Protein AF-A0A6I8LNG0-F1 (afdb_monomer)

Solvent-accessible surface area (backbone atoms only — not comparable to full-atom values): 4936 Å² total; per-residue (Å²): 140,53,41,70,56,28,41,52,52,16,52,52,25,53,54,48,38,55,55,54,54,56,51,52,56,60,49,58,68,47,50,58,60,54,48,70,74,41,78,91,45,79,65,49,63,52,50,58,56,49,50,53,53,51,52,55,49,50,56,50,51,42,51,52,27,52,54,49,18,49,53,25,42,57,49,20,50,53,49,50,52,51,54,51,56,55,56,52,67,73,76,110

Organism: NCBI:txid2606593

Structure (mmCIF, N/CA/C/O backbone):
data_AF-A0A6I8LNG0-F1
#
_entry.id   AF-A0A6I8LNG0-F1
#
loop_
_atom_site.group_PDB
_atom_site.id
_atom_site.type_symbol
_atom_site.label_atom_id
_atom_site.label_alt_id
_atom_site.label_comp_id
_atom_site.label_asym_id
_atom_site.label_entity_id
_atom_site.label_seq_id
_atom_site.pdbx_PDB_ins_code
_atom_site.Cartn_x
_atom_site.Cartn_y
_atom_site.Cartn_z
_atom_site.occupancy
_atom_site.B_iso_or_equiv
_atom_site.auth_seq_id
_atom_site.auth_comp_id
_atom_site.auth_asym_id
_atom_site.auth_atom_id
_atom_site.pdbx_PDB_model_num
ATOM 1 N N . MET A 1 1 ? 7.752 7.695 -23.102 1.00 76.88 1 MET A N 1
ATOM 2 C CA . MET A 1 1 ? 7.849 7.046 -21.777 1.00 76.88 1 MET A CA 1
ATOM 3 C C . MET A 1 1 ? 9.202 6.361 -21.722 1.00 76.88 1 MET A C 1
ATOM 5 O O . MET A 1 1 ? 9.552 5.752 -22.721 1.00 76.88 1 MET A O 1
ATOM 9 N N . THR A 1 2 ? 9.986 6.528 -20.656 1.00 91.56 2 THR A N 1
ATOM 10 C CA . THR A 1 2 ? 11.349 5.968 -20.575 1.00 91.56 2 THR A CA 1
ATOM 11 C C . THR A 1 2 ? 11.413 4.829 -19.553 1.00 91.56 2 THR A C 1
ATOM 13 O O . THR A 1 2 ? 10.662 4.871 -18.572 1.00 91.56 2 THR A O 1
ATOM 16 N N . PRO A 1 3 ? 12.333 3.854 -19.709 1.00 93.19 3 PRO A N 1
ATOM 17 C CA . PRO A 1 3 ? 12.580 2.836 -18.686 1.00 93.19 3 PRO A CA 1
ATOM 18 C C . PRO A 1 3 ? 12.869 3.429 -17.302 1.00 93.19 3 PRO A C 1
ATOM 20 O O . PRO A 1 3 ? 12.365 2.943 -16.295 1.00 93.19 3 PRO A O 1
ATOM 23 N N . SER A 1 4 ? 13.630 4.527 -17.245 1.00 94.69 4 SER A N 1
ATOM 24 C CA . SER A 1 4 ? 13.949 5.224 -15.992 1.00 94.69 4 SER A CA 1
ATOM 25 C C . SER A 1 4 ? 12.712 5.774 -15.282 1.00 94.69 4 SER A C 1
ATOM 27 O O . SER A 1 4 ? 12.584 5.630 -14.070 1.00 94.69 4 SER A O 1
ATOM 29 N N . TRP A 1 5 ? 11.778 6.361 -16.032 1.00 95.50 5 TRP A N 1
ATOM 30 C CA . TRP A 1 5 ? 10.528 6.866 -15.475 1.00 95.50 5 TRP A CA 1
ATOM 31 C C . TRP A 1 5 ? 9.644 5.726 -14.960 1.00 95.50 5 TRP A C 1
ATOM 33 O O . TRP A 1 5 ? 9.059 5.841 -13.889 1.00 95.50 5 TRP A O 1
ATOM 43 N N . LEU A 1 6 ? 9.582 4.603 -15.684 1.00 96.75 6 LEU A N 1
ATOM 44 C CA . LEU A 1 6 ? 8.835 3.419 -15.251 1.00 96.75 6 LEU A CA 1
ATOM 45 C C . LEU A 1 6 ? 9.399 2.839 -13.948 1.00 96.75 6 LEU A C 1
ATOM 47 O O . LEU A 1 6 ? 8.632 2.576 -13.029 1.00 96.75 6 LEU A O 1
ATOM 51 N N . ARG A 1 7 ? 10.727 2.729 -13.820 1.00 97.31 7 ARG A N 1
ATOM 52 C CA . ARG A 1 7 ? 11.365 2.290 -12.566 1.00 97.31 7 ARG A CA 1
ATOM 53 C C . ARG A 1 7 ? 11.043 3.225 -11.400 1.00 97.31 7 ARG A C 1
ATOM 55 O O . ARG A 1 7 ? 10.599 2.750 -10.366 1.00 97.31 7 ARG A O 1
ATOM 62 N N . GLN A 1 8 ? 11.097 4.542 -11.613 1.00 97.62 8 GLN A N 1
ATOM 63 C CA . GLN A 1 8 ? 10.678 5.514 -10.596 1.00 97.62 8 GLN A CA 1
ATOM 64 C C . GLN A 1 8 ? 9.209 5.328 -10.168 1.00 97.62 8 GLN A C 1
ATOM 66 O O . GLN A 1 8 ? 8.864 5.539 -9.007 1.00 97.62 8 GLN A O 1
ATOM 71 N N . ARG A 1 9 ? 8.313 4.944 -11.086 1.00 97.81 9 ARG A N 1
ATOM 72 C CA . ARG A 1 9 ? 6.919 4.634 -10.733 1.00 97.81 9 ARG A CA 1
ATOM 73 C C . ARG A 1 9 ? 6.794 3.350 -9.917 1.00 97.81 9 ARG A C 1
ATOM 75 O O . ARG A 1 9 ? 5.930 3.313 -9.044 1.00 97.81 9 ARG A O 1
ATOM 82 N N . ALA A 1 10 ? 7.633 2.347 -10.174 1.00 97.12 10 ALA A N 1
ATOM 83 C CA . ALA A 1 10 ? 7.707 1.155 -9.336 1.00 97.12 10 ALA A CA 1
ATOM 84 C C . ALA A 1 10 ? 8.165 1.505 -7.913 1.00 97.12 10 ALA A C 1
ATOM 86 O O . ALA A 1 10 ? 7.478 1.149 -6.960 1.00 97.12 10 ALA A O 1
ATOM 87 N N . ASP A 1 11 ? 9.232 2.298 -7.786 1.00 97.81 11 ASP A N 1
ATOM 88 C CA . ASP A 1 11 ? 9.753 2.749 -6.490 1.00 97.81 11 ASP A CA 1
ATOM 89 C C . ASP A 1 11 ? 8.685 3.528 -5.705 1.00 97.81 11 ASP A C 1
ATOM 91 O O . ASP A 1 11 ? 8.443 3.263 -4.531 1.00 97.81 11 ASP A O 1
ATOM 95 N N . ALA A 1 12 ? 7.949 4.424 -6.372 1.00 97.94 12 ALA A N 1
ATOM 96 C CA . ALA A 1 12 ? 6.857 5.167 -5.745 1.00 97.94 12 ALA A CA 1
ATOM 97 C C . ALA A 1 12 ? 5.720 4.253 -5.241 1.00 97.94 12 ALA A C 1
ATOM 99 O O . ALA A 1 12 ? 5.078 4.559 -4.231 1.00 97.94 12 ALA A O 1
ATOM 100 N N . CYS A 1 13 ? 5.440 3.142 -5.932 1.00 97.50 13 CYS A N 1
ATOM 101 C CA . CYS A 1 13 ? 4.481 2.143 -5.460 1.00 97.50 13 CYS A CA 1
ATOM 102 C C . CYS A 1 13 ? 4.987 1.434 -4.196 1.00 97.50 13 CYS A C 1
ATOM 104 O O . CYS A 1 13 ? 4.211 1.290 -3.249 1.00 97.50 13 CYS A O 1
ATOM 106 N N . ASP A 1 14 ? 6.266 1.056 -4.154 1.00 97.44 14 ASP A N 1
ATOM 107 C CA . ASP A 1 14 ? 6.887 0.424 -2.984 1.00 97.44 14 ASP A CA 1
ATOM 108 C C . ASP A 1 14 ? 6.908 1.379 -1.777 1.00 97.44 14 ASP A C 1
ATOM 110 O O . ASP A 1 14 ? 6.482 1.012 -0.680 1.00 97.44 14 ASP A O 1
ATOM 114 N N . GLU A 1 15 ? 7.313 2.636 -1.978 1.00 97.56 15 GLU A N 1
ATOM 115 C CA . GLU A 1 15 ? 7.302 3.678 -0.942 1.00 97.56 15 GLU A CA 1
ATOM 116 C C . G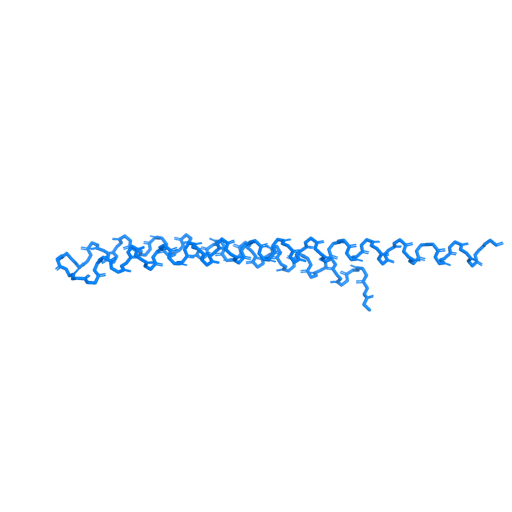LU A 1 15 ? 5.893 3.909 -0.384 1.00 97.56 15 GLU A C 1
ATOM 118 O O . GLU A 1 15 ? 5.691 3.982 0.832 1.00 97.56 15 GLU A O 1
ATOM 123 N N . THR A 1 16 ? 4.892 3.969 -1.267 1.00 96.31 16 THR A N 1
ATOM 124 C CA . THR A 1 16 ? 3.491 4.117 -0.855 1.00 96.31 16 THR A CA 1
ATOM 125 C C . THR A 1 16 ? 3.025 2.905 -0.051 1.00 96.31 16 THR A C 1
ATOM 127 O O . THR A 1 16 ? 2.314 3.072 0.939 1.00 96.31 16 THR A O 1
ATOM 130 N N . ALA A 1 17 ? 3.436 1.690 -0.425 1.00 94.62 17 ALA A N 1
ATOM 131 C CA . ALA A 1 17 ? 3.086 0.482 0.315 1.00 94.62 17 ALA A CA 1
ATOM 132 C C . ALA A 1 17 ? 3.670 0.519 1.735 1.00 94.62 17 ALA A C 1
ATOM 134 O O . ALA A 1 17 ? 2.965 0.223 2.697 1.00 94.62 17 ALA A O 1
ATOM 135 N N . VAL A 1 18 ? 4.921 0.959 1.893 1.00 94.19 18 VAL A N 1
ATOM 136 C CA . VAL A 1 18 ? 5.535 1.156 3.217 1.00 94.19 18 VAL A CA 1
ATOM 137 C C . VAL A 1 18 ? 4.752 2.178 4.046 1.00 94.19 18 VAL A C 1
ATOM 139 O O . VAL A 1 18 ? 4.453 1.920 5.214 1.00 94.19 18 VAL A O 1
ATOM 142 N N . ALA A 1 19 ? 4.379 3.312 3.447 1.00 93.38 19 ALA A N 1
ATOM 143 C CA . ALA A 1 19 ? 3.611 4.349 4.131 1.00 93.38 19 ALA A CA 1
ATOM 144 C C . ALA A 1 19 ? 2.225 3.851 4.580 1.00 93.38 19 ALA A C 1
ATOM 146 O O . ALA A 1 19 ? 1.815 4.112 5.710 1.00 93.38 19 ALA A O 1
ATOM 147 N N . VAL A 1 20 ? 1.523 3.094 3.731 1.00 91.19 20 VAL A N 1
ATOM 148 C CA . VAL A 1 20 ? 0.224 2.486 4.062 1.00 91.19 20 VAL A CA 1
ATOM 149 C C . VAL A 1 20 ? 0.365 1.491 5.217 1.00 91.19 20 VAL A C 1
ATOM 151 O O . VAL A 1 20 ? -0.384 1.586 6.188 1.00 91.19 20 VAL A O 1
ATOM 154 N N . ASN A 1 21 ? 1.380 0.622 5.192 1.00 89.44 21 ASN A N 1
ATOM 155 C CA . ASN A 1 21 ? 1.628 -0.315 6.289 1.00 89.44 21 ASN A CA 1
ATOM 156 C C . ASN A 1 21 ? 1.872 0.392 7.629 1.00 89.44 21 ASN A C 1
ATOM 158 O O . ASN A 1 21 ? 1.426 -0.073 8.675 1.00 89.44 21 ASN A O 1
ATOM 162 N N . ALA A 1 22 ? 2.573 1.529 7.616 1.00 89.69 22 ALA A N 1
ATOM 163 C CA . ALA A 1 22 ? 2.829 2.300 8.829 1.00 89.69 22 ALA A CA 1
ATOM 164 C C . ALA A 1 22 ? 1.532 2.848 9.455 1.00 89.69 22 ALA A C 1
ATOM 166 O O . ALA A 1 22 ? 1.410 2.903 10.680 1.00 89.69 22 ALA A O 1
ATOM 167 N N . LEU A 1 23 ? 0.536 3.196 8.632 1.00 86.56 23 LEU A N 1
ATOM 168 C CA . LEU A 1 23 ? -0.783 3.617 9.114 1.00 86.56 23 LEU A CA 1
ATOM 169 C C . LEU A 1 23 ? -1.548 2.466 9.778 1.00 86.56 23 LEU A C 1
ATOM 171 O O . LEU A 1 23 ? -2.365 2.72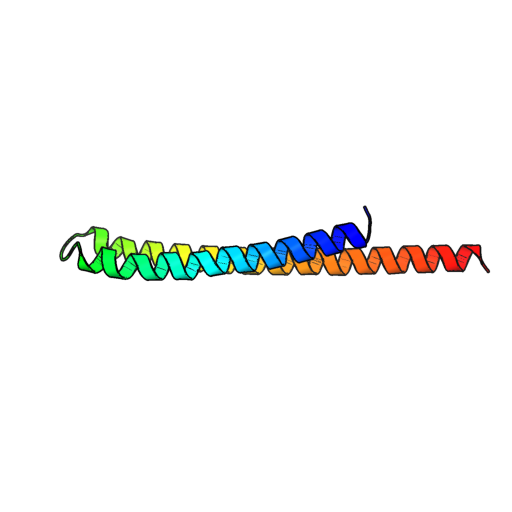0 10.665 1.00 86.56 23 LEU A O 1
ATOM 175 N N . ARG A 1 24 ? -1.289 1.213 9.374 1.00 86.00 24 ARG A N 1
ATOM 176 C CA . ARG A 1 24 ? -1.915 0.028 9.976 1.00 86.00 24 ARG A CA 1
ATOM 177 C C . ARG A 1 24 ? -1.633 -0.045 11.475 1.00 86.00 24 ARG A C 1
ATOM 179 O O . ARG A 1 24 ? -2.575 -0.071 12.260 1.00 86.00 24 ARG A O 1
ATOM 186 N N . GLY A 1 25 ? -0.356 0.046 11.851 1.00 81.69 25 GLY A N 1
ATOM 187 C CA . GLY A 1 25 ? 0.071 0.017 13.253 1.00 81.69 25 GLY A CA 1
ATOM 188 C C . GLY A 1 25 ? -0.504 1.167 14.085 1.00 81.69 25 GLY A C 1
ATOM 189 O O . GLY A 1 25 ? -1.038 0.937 15.165 1.00 81.69 25 GLY A O 1
ATOM 190 N N . ALA A 1 26 ? -0.497 2.395 13.553 1.00 81.75 26 ALA A N 1
ATOM 191 C CA . ALA A 1 26 ? -1.045 3.557 14.261 1.00 81.75 26 ALA A CA 1
ATOM 192 C C . ALA A 1 26 ? -2.553 3.426 14.565 1.00 81.75 26 ALA A C 1
ATOM 194 O O . ALA A 1 26 ? -3.034 3.885 15.607 1.00 81.75 26 ALA A O 1
ATOM 195 N N . ALA A 1 27 ? -3.314 2.798 13.664 1.00 78.88 27 ALA A N 1
ATOM 196 C CA . ALA A 1 27 ? -4.727 2.518 13.892 1.00 78.88 27 ALA A CA 1
ATOM 197 C C . ALA A 1 27 ? -4.927 1.435 14.965 1.00 78.88 27 ALA A C 1
ATOM 199 O O . ALA A 1 27 ? -5.755 1.611 15.862 1.00 78.88 27 ALA A O 1
ATOM 200 N N . ASP A 1 28 ? -4.137 0.358 14.918 1.00 78.12 28 ASP A N 1
ATOM 201 C CA . ASP A 1 28 ? -4.186 -0.722 15.909 1.00 78.12 28 ASP A CA 1
ATOM 202 C C . ASP A 1 28 ? -3.900 -0.226 17.328 1.00 78.12 28 ASP A C 1
ATOM 204 O O . ASP A 1 28 ? -4.648 -0.561 18.255 1.00 78.12 28 ASP A O 1
ATOM 208 N N . ASP A 1 29 ? -2.915 0.664 17.470 1.00 84.12 29 ASP A N 1
ATOM 209 C CA . ASP A 1 29 ? -2.561 1.318 18.733 1.00 84.12 29 ASP A CA 1
ATOM 210 C C . ASP A 1 29 ? -3.701 2.180 19.302 1.00 84.12 29 ASP A C 1
ATOM 212 O O . ASP A 1 29 ? -3.782 2.399 20.513 1.00 84.12 29 ASP A O 1
ATOM 216 N N . THR A 1 30 ? -4.611 2.662 18.450 1.00 81.56 30 THR A N 1
ATOM 217 C CA . THR A 1 30 ? -5.714 3.552 18.846 1.00 81.56 30 THR A CA 1
ATOM 218 C C . THR A 1 30 ? -6.973 2.784 19.259 1.00 81.56 30 THR A C 1
ATOM 220 O O . THR A 1 30 ? -7.711 3.230 20.143 1.00 81.56 30 THR A O 1
ATOM 223 N N . PHE A 1 31 ? -7.230 1.615 18.667 1.00 81.62 31 PHE A N 1
ATOM 224 C CA . PHE A 1 31 ? -8.453 0.844 18.921 1.00 81.62 31 PHE A CA 1
ATOM 225 C C . PHE A 1 31 ? -8.563 0.331 20.365 1.00 81.62 31 PHE A C 1
ATOM 227 O O . PHE A 1 31 ? -9.640 0.375 20.969 1.00 81.62 31 PHE A O 1
ATOM 234 N N . ASP A 1 32 ? -7.452 -0.114 20.948 1.00 79.06 32 ASP A N 1
ATOM 235 C CA . ASP A 1 32 ? -7.420 -0.675 22.300 1.00 79.06 32 ASP A CA 1
ATOM 236 C C . ASP A 1 32 ? -7.740 0.358 23.401 1.00 79.06 32 ASP A C 1
ATOM 238 O O . ASP A 1 32 ? -8.603 0.085 24.248 1.00 79.06 32 ASP A O 1
ATOM 242 N N . PRO A 1 33 ? -7.120 1.556 23.401 1.00 84.44 33 PRO A N 1
ATOM 243 C CA . PRO A 1 33 ? -7.516 2.659 24.274 1.00 84.44 33 PRO A CA 1
ATOM 244 C C . PRO A 1 33 ? -8.989 3.049 24.120 1.00 84.44 33 PRO A C 1
ATOM 246 O O . PRO A 1 33 ? -9.681 3.232 25.124 1.00 84.44 33 PRO A O 1
ATOM 249 N N . LEU A 1 34 ? -9.486 3.121 22.880 1.00 81.75 34 LEU A N 1
ATOM 250 C CA . LEU A 1 34 ? -10.867 3.512 22.591 1.00 81.75 34 LEU A CA 1
ATOM 251 C C . LEU A 1 34 ? -11.872 2.537 23.222 1.00 81.75 34 LEU A C 1
ATOM 253 O O . LEU A 1 34 ? -12.831 2.950 23.874 1.00 81.75 34 LEU A O 1
ATOM 257 N N . ARG A 1 35 ? -11.614 1.230 23.091 1.00 79.12 35 ARG A N 1
ATOM 258 C CA . ARG A 1 35 ? -12.455 0.172 23.666 1.00 79.12 35 ARG A CA 1
ATOM 259 C C . ARG A 1 35 ? -12.479 0.220 25.194 1.00 79.12 35 ARG A C 1
ATOM 261 O O . ARG A 1 35 ? -13.531 0.022 25.798 1.00 79.12 35 ARG A O 1
ATOM 268 N N . ARG A 1 36 ? -11.334 0.495 25.830 1.00 82.62 36 ARG A N 1
ATOM 269 C CA . ARG A 1 36 ? -11.229 0.618 27.297 1.00 82.62 36 ARG A CA 1
ATOM 270 C C . ARG A 1 36 ? -11.972 1.838 27.840 1.00 82.62 36 ARG A C 1
ATOM 272 O O . ARG A 1 36 ? -12.459 1.780 28.965 1.00 82.62 36 ARG A O 1
ATOM 279 N N . ALA A 1 37 ? -12.068 2.915 27.063 1.00 85.25 37 ALA A N 1
ATOM 2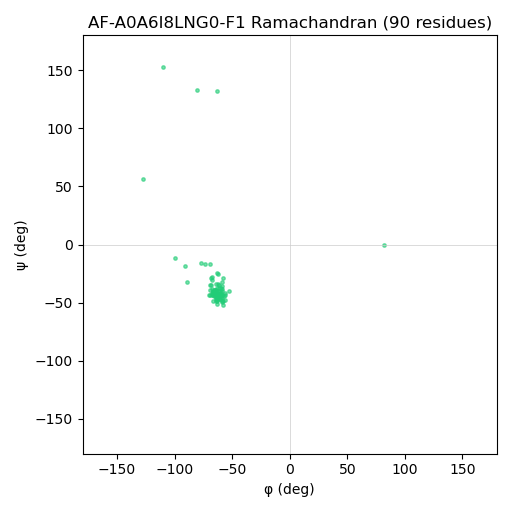80 C CA . ALA A 1 37 ? -12.724 4.153 27.477 1.00 85.25 37 ALA A CA 1
ATOM 281 C C . ALA A 1 37 ? -14.266 4.094 27.441 1.00 85.25 37 ALA A C 1
ATOM 283 O O . ALA A 1 37 ? -14.911 4.936 28.062 1.00 85.25 37 ALA A O 1
ATOM 284 N N . ALA A 1 38 ? -14.867 3.112 26.755 1.00 81.75 38 ALA A N 1
ATOM 285 C CA . ALA A 1 38 ? -16.320 3.013 26.568 1.00 81.75 38 ALA A CA 1
ATOM 286 C C . ALA A 1 38 ? -16.908 1.637 26.972 1.00 81.75 38 ALA A C 1
ATOM 288 O O . ALA A 1 38 ? -17.562 0.974 26.158 1.00 81.75 38 ALA A O 1
ATOM 289 N N . PRO A 1 39 ? -16.699 1.167 28.220 1.00 76.62 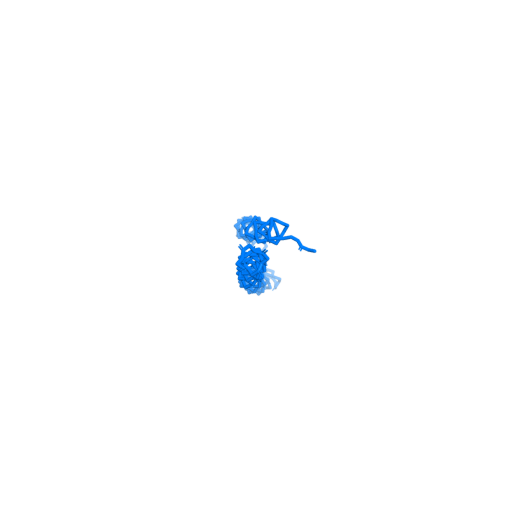39 PRO A N 1
ATOM 290 C CA . PRO A 1 39 ? -17.236 -0.116 28.662 1.00 76.62 39 PRO A CA 1
ATOM 291 C C . PRO A 1 39 ? -18.774 -0.108 28.647 1.00 76.62 39 PRO A C 1
ATOM 293 O O . PRO A 1 39 ? -19.413 0.812 29.153 1.00 76.62 39 PRO A O 1
ATOM 296 N N . GLY A 1 40 ? -19.375 -1.148 28.060 1.00 74.00 40 GLY A N 1
ATOM 297 C CA . GLY A 1 40 ? -20.833 -1.321 27.983 1.00 74.00 40 GLY A CA 1
ATOM 298 C C . GLY A 1 40 ? -21.528 -0.555 26.853 1.00 74.00 40 GLY A C 1
ATOM 299 O O . GLY A 1 40 ? -22.741 -0.671 26.698 1.00 74.00 40 GLY A O 1
ATOM 300 N N . TRP A 1 41 ? -20.790 0.206 26.042 1.00 77.31 41 TRP A N 1
ATOM 301 C CA . TRP A 1 41 ? -21.359 0.911 24.896 1.00 77.31 41 TRP A CA 1
ATOM 302 C C . TRP A 1 41 ? -21.527 -0.043 23.712 1.00 77.31 41 TRP A C 1
ATOM 304 O O . TRP A 1 41 ? -20.587 -0.735 23.329 1.00 77.31 41 TRP A O 1
ATOM 314 N N . ALA A 1 42 ? -22.701 -0.025 23.074 1.00 71.06 42 ALA A N 1
ATOM 315 C CA . ALA A 1 42 ? -22.988 -0.850 21.894 1.00 71.06 42 ALA A CA 1
ATOM 316 C C . ALA A 1 42 ? -22.008 -0.599 20.727 1.00 71.06 42 ALA A C 1
ATOM 318 O O . ALA A 1 42 ? -21.712 -1.507 19.955 1.00 71.06 42 ALA A O 1
ATOM 319 N N . PHE A 1 43 ? -21.452 0.615 20.637 1.00 71.06 43 PHE A N 1
ATOM 320 C CA . PHE A 1 43 ? -20.425 0.993 19.661 1.00 71.06 43 PHE A CA 1
ATOM 321 C C . PHE A 1 43 ? -19.111 0.202 19.816 1.00 71.06 43 PHE A C 1
ATOM 323 O O . PHE A 1 43 ? -18.405 0.028 18.827 1.00 71.06 43 PHE A O 1
ATOM 330 N N . ALA A 1 44 ? -18.784 -0.336 20.997 1.00 71.94 44 ALA A N 1
ATOM 331 C CA . ALA A 1 44 ? -17.534 -1.073 21.196 1.00 71.94 44 ALA A CA 1
ATOM 332 C C . ALA A 1 44 ? -17.407 -2.294 20.263 1.00 71.94 44 ALA A C 1
ATOM 334 O O . ALA A 1 44 ? -16.308 -2.583 19.807 1.00 71.94 44 ALA A O 1
ATOM 335 N N . GLY A 1 45 ? -18.518 -2.955 19.909 1.00 73.31 45 GLY A N 1
ATOM 336 C CA . GLY A 1 45 ? -18.509 -4.040 18.916 1.00 73.31 45 GLY A CA 1
ATOM 337 C C . GLY A 1 45 ? -18.213 -3.564 17.489 1.00 73.31 45 GLY A C 1
ATOM 338 O O . GLY A 1 45 ? -17.604 -4.285 16.710 1.00 73.31 45 GLY A O 1
ATOM 339 N N . SER A 1 46 ? -18.561 -2.317 17.152 1.0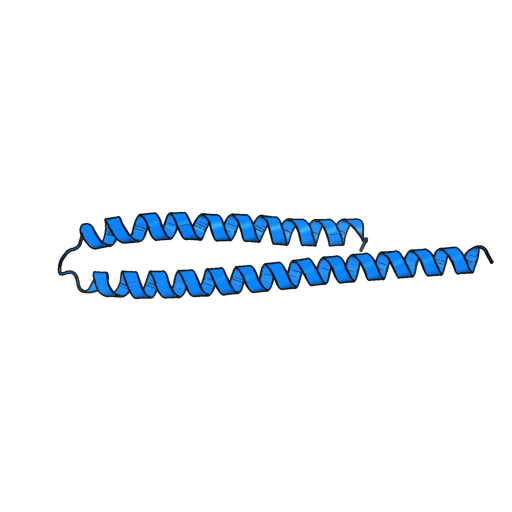0 80.75 46 SER A N 1
ATOM 340 C CA . SER A 1 46 ? -18.243 -1.743 15.837 1.00 80.75 46 SER A CA 1
ATOM 341 C C . SER A 1 46 ? -16.762 -1.386 15.671 1.00 80.75 46 SER A C 1
ATOM 343 O O . SER A 1 46 ? -16.299 -1.227 14.546 1.00 80.75 46 SER A O 1
ATOM 345 N N . VAL A 1 47 ? -16.006 -1.298 16.773 1.00 82.69 47 VAL A N 1
ATOM 346 C CA . VAL A 1 47 ? -14.555 -1.067 16.744 1.00 82.69 47 VAL A CA 1
ATOM 347 C C . VAL A 1 47 ? -13.826 -2.264 16.133 1.00 82.69 47 VAL A C 1
ATOM 349 O O . VAL A 1 47 ? -12.947 -2.073 15.295 1.00 82.69 47 VAL A O 1
ATOM 352 N N . ASP A 1 48 ? -14.231 -3.487 16.483 1.00 81.62 48 ASP A N 1
ATOM 353 C CA . ASP A 1 48 ? -13.653 -4.708 15.910 1.00 81.62 48 ASP A CA 1
ATOM 354 C C . ASP A 1 48 ? -13.992 -4.838 14.414 1.00 81.62 48 ASP A C 1
ATOM 356 O O . ASP A 1 48 ? -13.117 -5.141 13.599 1.00 81.62 48 ASP A O 1
ATOM 360 N N . ASP A 1 49 ? -15.229 -4.508 14.024 1.00 85.38 49 ASP A N 1
ATOM 361 C CA . ASP A 1 49 ? -15.635 -4.457 12.613 1.00 85.38 49 ASP A CA 1
ATOM 362 C C . ASP A 1 49 ? -14.833 -3.412 11.822 1.00 85.38 49 ASP A C 1
ATOM 364 O O . ASP A 1 49 ? -14.427 -3.653 10.681 1.00 85.38 49 ASP A O 1
ATOM 368 N N . MET A 1 50 ? -14.594 -2.236 12.412 1.00 86.19 50 MET A N 1
ATOM 369 C CA . MET A 1 50 ? -13.771 -1.191 11.804 1.00 86.19 50 MET A CA 1
ATOM 370 C C . MET A 1 50 ? -12.320 -1.641 11.642 1.00 86.19 50 MET A C 1
ATOM 372 O O . MET A 1 50 ? -11.756 -1.426 10.567 1.00 86.19 50 MET A O 1
ATOM 376 N N . ARG A 1 51 ? -11.741 -2.306 12.651 1.00 87.12 51 ARG A N 1
ATOM 377 C CA . ARG A 1 51 ? -10.398 -2.897 12.568 1.00 87.12 51 ARG A CA 1
ATOM 378 C C . ARG A 1 51 ? -10.319 -3.912 11.428 1.00 87.12 51 ARG A C 1
ATOM 380 O O . ARG A 1 51 ? -9.461 -3.785 10.563 1.00 87.12 51 ARG A O 1
ATOM 387 N N . SER A 1 52 ? -11.277 -4.836 11.338 1.00 89.56 52 SER A N 1
ATOM 388 C CA . SER A 1 52 ? -11.310 -5.843 10.268 1.00 89.56 52 SER A CA 1
ATOM 389 C C . SER A 1 52 ? -11.408 -5.225 8.864 1.00 89.56 52 SER A C 1
ATOM 391 O O . SER A 1 52 ? -10.705 -5.642 7.941 1.00 89.56 52 SER A O 1
ATOM 393 N N . ARG A 1 53 ? -12.242 -4.192 8.686 1.00 90.56 53 ARG A N 1
ATOM 394 C CA . ARG A 1 53 ? -12.348 -3.467 7.406 1.00 90.56 53 ARG A CA 1
ATOM 395 C C . ARG A 1 53 ? -11.062 -2.724 7.059 1.00 90.56 53 ARG A C 1
ATOM 397 O O . ARG A 1 53 ? -10.683 -2.680 5.889 1.00 90.56 53 ARG A O 1
ATOM 404 N N . TRP A 1 54 ? -10.412 -2.139 8.059 1.00 90.94 54 TRP A N 1
ATOM 405 C CA . TRP A 1 54 ? -9.138 -1.450 7.903 1.00 90.94 54 TRP A CA 1
ATOM 406 C C . TRP A 1 54 ? -8.014 -2.412 7.503 1.00 90.94 54 TRP A C 1
ATOM 408 O O . TRP A 1 54 ? -7.284 -2.128 6.552 1.00 90.94 54 TRP A O 1
ATOM 418 N N . ASP A 1 55 ? -7.929 -3.579 8.140 1.00 91.69 55 ASP A N 1
ATOM 419 C CA . ASP A 1 55 ? -6.999 -4.646 7.762 1.00 91.69 55 ASP A CA 1
ATOM 420 C C . ASP A 1 55 ? -7.221 -5.099 6.315 1.00 91.69 55 ASP A C 1
ATOM 422 O O . ASP A 1 55 ? -6.285 -5.123 5.515 1.00 91.69 55 ASP A O 1
ATOM 426 N N . GLY A 1 56 ? -8.475 -5.373 5.941 1.00 93.69 56 GLY A N 1
ATOM 427 C CA . GLY A 1 56 ? -8.815 -5.794 4.581 1.00 93.69 56 GLY A CA 1
ATOM 428 C C . GLY A 1 56 ? -8.475 -4.743 3.518 1.00 93.69 56 GLY A C 1
ATOM 429 O O . GLY A 1 56 ? -8.022 -5.090 2.424 1.00 93.69 56 GLY A O 1
ATOM 430 N N . LEU A 1 57 ? -8.655 -3.455 3.829 1.00 92.38 57 LEU A N 1
ATOM 431 C CA . LEU A 1 57 ? -8.251 -2.366 2.941 1.00 92.38 57 LEU A CA 1
ATOM 432 C C . LEU A 1 57 ? -6.726 -2.283 2.804 1.00 92.38 57 LEU A C 1
ATOM 434 O O . LEU A 1 57 ? -6.242 -2.133 1.682 1.00 92.38 57 LEU A O 1
ATOM 438 N N . ASN A 1 58 ? -5.974 -2.406 3.902 1.00 94.44 58 ASN A N 1
ATOM 439 C CA . ASN A 1 58 ? -4.509 -2.426 3.853 1.00 94.44 58 ASN A CA 1
ATOM 440 C C . ASN A 1 58 ? -4.001 -3.569 2.979 1.00 94.44 58 ASN A C 1
ATOM 442 O O . ASN A 1 58 ? -3.205 -3.336 2.072 1.00 94.44 58 ASN A O 1
ATOM 446 N N . ASP A 1 59 ? -4.507 -4.782 3.191 1.00 94.50 59 ASP A N 1
ATOM 447 C CA . ASP A 1 59 ? -4.098 -5.952 2.415 1.00 94.50 59 ASP A CA 1
ATOM 448 C C . ASP A 1 59 ? -4.399 -5.769 0.916 1.00 94.50 59 ASP A C 1
ATOM 450 O O . ASP A 1 59 ? -3.587 -6.128 0.056 1.00 94.50 59 ASP A O 1
ATOM 454 N N . LEU A 1 60 ? -5.550 -5.171 0.582 1.00 95.88 60 LEU A N 1
ATOM 455 C CA . LEU A 1 60 ? -5.899 -4.839 -0.799 1.00 95.88 60 LEU A CA 1
ATOM 456 C C . LEU A 1 60 ? -4.936 -3.804 -1.394 1.00 95.88 60 LEU A C 1
ATOM 458 O O . LEU A 1 60 ? -4.449 -4.005 -2.508 1.00 95.88 60 LEU A O 1
ATOM 462 N N . LEU A 1 61 ? -4.661 -2.711 -0.676 1.00 95.25 61 LEU A N 1
ATOM 463 C CA . LEU A 1 61 ? -3.753 -1.657 -1.132 1.00 95.25 61 LEU A CA 1
ATOM 464 C C . LEU A 1 61 ? -2.347 -2.206 -1.364 1.00 95.25 61 LEU A C 1
ATOM 466 O O . LEU A 1 61 ? -1.781 -1.983 -2.431 1.00 95.25 61 LEU A O 1
ATOM 470 N N . HIS A 1 62 ? -1.823 -2.990 -0.423 1.00 95.12 62 HIS A N 1
ATOM 471 C CA . HIS A 1 62 ? -0.524 -3.643 -0.552 1.00 95.12 62 HIS A CA 1
ATOM 472 C C . HIS A 1 62 ? -0.438 -4.519 -1.794 1.00 95.12 62 HIS A C 1
ATOM 474 O O . HIS A 1 62 ? 0.512 -4.403 -2.566 1.00 95.12 62 HIS A O 1
ATOM 480 N N . ARG A 1 63 ? -1.451 -5.360 -2.025 1.00 96.75 63 ARG A N 1
ATOM 481 C CA . ARG A 1 63 ? -1.488 -6.224 -3.207 1.00 96.75 63 ARG A CA 1
ATOM 482 C C . ARG A 1 63 ? -1.475 -5.411 -4.496 1.00 96.75 63 ARG A C 1
ATOM 484 O O . ARG A 1 63 ? -0.698 -5.709 -5.395 1.00 96.75 63 ARG A O 1
ATOM 491 N N . ARG A 1 64 ? -2.301 -4.366 -4.582 1.00 97.75 64 ARG A N 1
ATOM 492 C CA . ARG A 1 64 ? -2.396 -3.521 -5.782 1.00 97.75 64 ARG A CA 1
ATOM 493 C C . ARG A 1 64 ? -1.132 -2.713 -6.038 1.00 97.75 64 ARG A C 1
ATOM 495 O O . ARG A 1 64 ? -0.746 -2.559 -7.192 1.00 97.75 64 ARG A O 1
ATOM 502 N N . LEU A 1 65 ? -0.488 -2.213 -4.988 1.00 97.88 65 LEU A N 1
ATOM 503 C CA . LEU A 1 65 ? 0.777 -1.493 -5.102 1.00 97.88 65 LEU A CA 1
ATOM 504 C C . LEU A 1 65 ? 1.906 -2.428 -5.541 1.00 97.88 65 LEU A C 1
ATOM 506 O O . LEU A 1 65 ? 2.650 -2.065 -6.444 1.00 97.88 65 LEU A O 1
ATOM 510 N N . ALA A 1 66 ? 1.973 -3.645 -4.995 1.00 97.00 66 ALA A N 1
ATOM 511 C CA . ALA A 1 66 ? 2.944 -4.654 -5.414 1.00 97.00 66 ALA A CA 1
ATOM 512 C C . ALA A 1 66 ? 2.735 -5.091 -6.876 1.00 97.00 66 ALA A C 1
ATOM 514 O O . ALA A 1 66 ? 3.685 -5.103 -7.656 1.00 97.00 66 ALA A O 1
ATOM 515 N N . GLU A 1 67 ? 1.489 -5.384 -7.272 1.00 97.88 67 GLU A N 1
ATOM 516 C CA . GLU A 1 67 ? 1.126 -5.677 -8.669 1.00 97.88 67 GLU A CA 1
ATOM 517 C C . GLU A 1 67 ? 1.507 -4.513 -9.600 1.00 97.88 67 GLU A C 1
ATOM 519 O O . GLU A 1 67 ? 2.070 -4.719 -10.674 1.00 97.88 67 GLU A O 1
ATOM 524 N N . GLY A 1 68 ? 1.216 -3.275 -9.191 1.00 97.44 68 GLY A N 1
ATOM 525 C CA . GLY A 1 68 ? 1.556 -2.073 -9.947 1.00 97.44 68 GLY A CA 1
ATOM 526 C C . GLY A 1 68 ? 3.063 -1.889 -10.114 1.00 97.44 68 GLY A C 1
ATOM 527 O O . GLY A 1 68 ? 3.523 -1.655 -11.232 1.00 97.44 68 GLY A O 1
ATOM 528 N N . ALA A 1 69 ? 3.827 -2.036 -9.029 1.00 97.88 69 ALA A N 1
ATOM 529 C CA . ALA A 1 69 ? 5.280 -1.930 -9.046 1.00 97.88 69 ALA A CA 1
ATOM 530 C C . ALA A 1 69 ? 5.901 -2.953 -10.001 1.00 97.88 69 ALA A C 1
ATOM 532 O O . ALA A 1 69 ? 6.723 -2.594 -10.842 1.00 97.88 69 ALA A O 1
ATOM 533 N N . GLU A 1 70 ? 5.449 -4.205 -9.934 1.00 98.00 70 GLU A N 1
ATOM 534 C CA . GLU A 1 70 ? 5.952 -5.262 -10.806 1.00 98.00 70 GLU A CA 1
ATOM 535 C C . GLU A 1 70 ? 5.640 -4.995 -12.280 1.00 98.00 70 GLU A C 1
ATOM 537 O O . GLU A 1 70 ? 6.527 -5.068 -13.129 1.00 98.00 70 GLU A O 1
ATOM 542 N N . ASN A 1 71 ? 4.415 -4.569 -12.592 1.00 97.62 71 ASN A N 1
ATOM 543 C CA . ASN A 1 71 ? 4.043 -4.204 -13.958 1.00 97.62 71 ASN A CA 1
ATOM 544 C C . ASN A 1 71 ? 4.902 -3.056 -14.510 1.00 97.62 71 ASN A C 1
ATOM 546 O O . ASN A 1 71 ? 5.257 -3.061 -15.693 1.00 97.62 71 ASN A O 1
ATOM 550 N N . PHE A 1 72 ? 5.256 -2.078 -13.672 1.00 97.81 72 PHE A N 1
ATOM 551 C CA . PHE A 1 72 ? 6.165 -1.005 -14.065 1.00 97.81 72 PHE A CA 1
ATOM 552 C C . PHE A 1 72 ? 7.582 -1.518 -14.347 1.00 97.81 72 PHE A C 1
ATOM 554 O O . PHE A 1 72 ? 8.167 -1.104 -15.350 1.00 97.81 72 PHE A O 1
ATOM 561 N N . ARG A 1 73 ? 8.116 -2.434 -13.527 1.00 97.75 73 ARG A N 1
ATOM 562 C CA . ARG A 1 73 ? 9.438 -3.050 -13.747 1.00 97.75 73 ARG A CA 1
ATOM 563 C C . ARG A 1 73 ? 9.466 -3.866 -15.038 1.00 97.75 73 ARG A C 1
ATOM 565 O O . ARG A 1 73 ? 10.285 -3.578 -15.905 1.00 97.75 73 ARG A O 1
ATOM 572 N N . LEU A 1 74 ? 8.497 -4.766 -15.221 1.00 96.88 74 LEU A N 1
ATOM 573 C CA . LEU A 1 74 ? 8.357 -5.573 -16.439 1.00 96.88 74 LEU A CA 1
ATOM 574 C C . LEU A 1 74 ? 8.252 -4.697 -17.692 1.00 96.88 74 LEU A C 1
ATOM 576 O O . LEU A 1 74 ? 8.888 -4.966 -18.709 1.00 96.88 74 LEU A O 1
ATOM 580 N N . SER A 1 75 ? 7.491 -3.602 -17.611 1.00 94.56 75 SER A N 1
ATOM 581 C CA . SER A 1 75 ? 7.404 -2.642 -18.711 1.00 94.56 75 SER A CA 1
ATOM 582 C 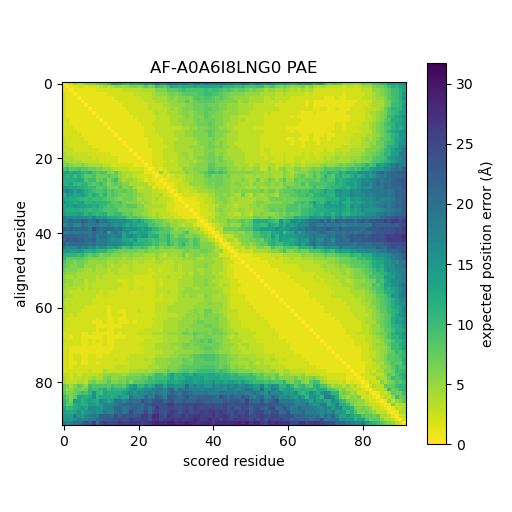C . SER A 1 75 ? 8.749 -1.959 -18.973 1.00 94.56 75 SER A C 1
ATOM 584 O O . SER A 1 75 ? 9.142 -1.812 -20.127 1.00 94.56 75 SER A O 1
ATOM 586 N N . ALA A 1 76 ? 9.468 -1.534 -17.929 1.00 94.81 76 ALA A N 1
ATOM 587 C CA . ALA A 1 76 ? 10.764 -0.869 -18.067 1.00 94.81 76 ALA A CA 1
ATOM 588 C C . ALA A 1 76 ? 11.805 -1.766 -18.749 1.00 94.81 76 ALA A C 1
ATOM 590 O O . ALA A 1 76 ? 12.580 -1.291 -19.586 1.00 94.81 76 ALA A O 1
ATOM 591 N N . ASP A 1 77 ? 11.800 -3.051 -18.410 1.00 94.06 77 ASP A N 1
ATOM 592 C CA . ASP A 1 77 ? 12.712 -4.033 -18.982 1.00 94.06 77 ASP A CA 1
ATOM 593 C C . ASP A 1 77 ? 12.373 -4.291 -20.457 1.00 94.06 77 ASP A C 1
ATOM 595 O O . ASP A 1 77 ? 13.256 -4.177 -21.306 1.00 94.06 77 ASP A O 1
ATOM 599 N N . ALA A 1 78 ? 11.088 -4.436 -20.801 1.00 92.69 78 ALA A N 1
ATOM 600 C CA . ALA A 1 78 ? 10.645 -4.574 -22.191 1.00 92.69 78 ALA A CA 1
ATOM 601 C C . ALA A 1 78 ? 11.037 -3.373 -23.082 1.00 92.69 78 ALA A C 1
ATOM 603 O O . ALA A 1 78 ? 11.454 -3.551 -24.232 1.00 92.69 78 ALA A O 1
ATOM 604 N N . TYR A 1 79 ? 10.945 -2.138 -22.568 1.00 88.00 79 TYR A N 1
ATOM 605 C CA . TYR A 1 79 ? 11.421 -0.955 -23.301 1.00 88.00 79 TYR A CA 1
ATOM 606 C C . TYR A 1 79 ? 12.943 -0.969 -23.482 1.00 88.00 79 TYR A C 1
ATOM 608 O O . TYR A 1 79 ? 13.431 -0.649 -24.562 1.00 88.00 79 TYR A O 1
ATOM 616 N N . THR A 1 80 ? 13.685 -1.376 -22.449 1.00 89.12 80 THR A N 1
ATOM 617 C CA . THR A 1 80 ? 15.153 -1.457 -22.497 1.00 89.12 80 THR A CA 1
ATOM 618 C C . THR A 1 80 ? 15.621 -2.467 -23.549 1.00 89.12 80 THR A C 1
ATOM 620 O O . THR A 1 80 ? 16.526 -2.174 -24.330 1.00 89.12 80 THR A O 1
ATOM 623 N N . GLU A 1 81 ? 14.981 -3.635 -23.606 1.00 87.75 81 GLU A N 1
ATOM 624 C CA . GLU A 1 81 ? 15.266 -4.682 -24.593 1.00 87.75 81 GLU A CA 1
ATOM 625 C C . GLU A 1 81 ? 14.945 -4.232 -26.022 1.00 87.75 81 GLU A C 1
ATOM 627 O O . GLU A 1 81 ? 15.739 -4.449 -26.940 1.00 87.75 81 GLU A O 1
ATOM 632 N N . THR A 1 82 ? 13.810 -3.553 -26.213 1.00 82.62 82 THR A N 1
ATOM 633 C CA . THR A 1 82 ? 13.400 -3.040 -27.529 1.00 82.62 82 THR A CA 1
ATOM 634 C C . THR A 1 82 ? 14.387 -1.996 -28.056 1.00 82.62 82 THR A C 1
ATOM 636 O O . THR A 1 82 ? 14.787 -2.056 -29.222 1.00 82.62 82 THR A O 1
ATOM 639 N N . ASP A 1 83 ? 14.815 -1.065 -27.200 1.00 77.25 83 ASP A N 1
ATOM 640 C CA . ASP A 1 83 ? 15.790 -0.032 -27.562 1.00 77.25 83 ASP A CA 1
ATOM 641 C C . ASP A 1 83 ? 17.160 -0.646 -27.902 1.00 77.25 83 ASP A C 1
ATOM 643 O O . ASP A 1 83 ? 17.802 -0.239 -28.876 1.00 77.25 83 ASP A O 1
ATOM 647 N N . ALA A 1 84 ? 17.593 -1.666 -27.152 1.00 75.19 84 ALA A N 1
ATOM 648 C CA . ALA A 1 84 ? 18.831 -2.395 -27.425 1.00 75.19 84 ALA A CA 1
ATOM 649 C C . ALA A 1 84 ? 18.785 -3.122 -28.782 1.00 75.19 84 ALA A C 1
ATOM 651 O O . ALA A 1 84 ? 19.686 -2.943 -29.605 1.00 75.19 84 ALA A O 1
ATOM 652 N N . ALA A 1 85 ? 17.705 -3.862 -29.058 1.00 72.12 85 ALA A N 1
ATOM 653 C CA . ALA A 1 85 ? 17.518 -4.583 -30.318 1.00 72.12 85 ALA A CA 1
ATOM 654 C C . ALA A 1 85 ? 17.431 -3.637 -31.533 1.00 72.12 85 ALA A C 1
ATOM 656 O O . ALA A 1 85 ? 17.971 -3.922 -32.605 1.00 72.12 85 ALA A O 1
ATOM 657 N N . GLY A 1 86 ? 16.784 -2.478 -31.371 1.00 68.56 86 GLY A N 1
ATOM 658 C CA . GLY A 1 86 ? 16.730 -1.438 -32.399 1.00 68.56 86 GLY A CA 1
ATOM 659 C C . GLY A 1 86 ? 18.102 -0.826 -32.698 1.00 68.56 86 GLY A C 1
ATOM 660 O O . GLY A 1 86 ? 18.428 -0.593 -33.861 1.00 68.56 86 GLY A O 1
ATOM 661 N N . GLY A 1 87 ? 18.925 -0.608 -31.668 1.00 65.75 87 GLY A N 1
ATOM 662 C CA . GLY A 1 87 ? 20.285 -0.085 -31.811 1.00 65.75 87 GLY A CA 1
ATOM 663 C C . GLY A 1 87 ? 21.255 -1.058 -32.487 1.00 65.75 87 GLY A C 1
ATOM 664 O O . GLY A 1 87 ? 22.122 -0.627 -33.250 1.00 65.75 87 GLY A O 1
ATOM 665 N N . GLU A 1 88 ? 21.099 -2.360 -32.253 1.00 61.38 88 GLU A N 1
ATOM 666 C CA . GLU A 1 88 ? 21.913 -3.407 -32.881 1.00 61.38 88 GLU A CA 1
ATOM 667 C C . GLU A 1 88 ? 21.602 -3.537 -34.383 1.00 61.38 88 GLU A C 1
ATOM 669 O O . GLU A 1 88 ? 22.513 -3.604 -35.207 1.00 61.38 88 GLU A O 1
ATOM 674 N N . ARG A 1 89 ? 20.324 -3.417 -34.767 1.00 60.69 89 ARG A N 1
ATOM 675 C CA . ARG A 1 89 ? 19.869 -3.485 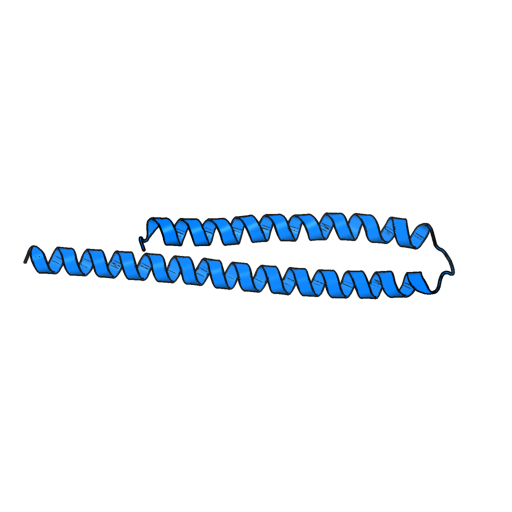-36.169 1.00 60.69 89 ARG A CA 1
ATOM 676 C C . ARG A 1 89 ? 20.298 -2.299 -37.044 1.00 60.69 89 ARG A C 1
ATOM 678 O O . ARG A 1 89 ? 20.198 -2.385 -38.260 1.00 60.69 89 ARG A O 1
ATOM 685 N N . ILE A 1 90 ? 20.715 -1.180 -36.450 1.00 61.00 90 ILE A N 1
ATOM 686 C CA . ILE A 1 90 ? 21.220 -0.001 -37.182 1.00 61.00 90 ILE A CA 1
ATOM 687 C C . ILE A 1 90 ? 22.747 -0.080 -37.376 1.00 61.00 90 ILE A C 1
ATOM 689 O O . ILE A 1 90 ? 23.298 0.622 -38.222 1.00 61.00 90 ILE A O 1
ATOM 693 N N . ARG A 1 91 ? 23.443 -0.917 -36.595 1.00 57.53 91 ARG A N 1
ATOM 694 C CA . ARG A 1 91 ? 24.907 -1.070 -36.642 1.00 57.53 91 ARG A CA 1
ATOM 695 C C . ARG A 1 91 ? 25.397 -2.293 -37.426 1.00 57.53 91 ARG A C 1
ATOM 697 O O . ARG A 1 91 ? 26.601 -2.364 -37.666 1.00 57.53 91 ARG A O 1
ATOM 704 N N . GLY A 1 92 ? 24.513 -3.227 -37.781 1.00 50.09 92 GLY A N 1
ATOM 705 C CA . GLY A 1 92 ? 24.796 -4.362 -38.674 1.00 50.09 92 GLY A CA 1
ATOM 706 C C . GLY A 1 92 ? 24.377 -4.071 -40.104 1.00 50.09 92 GLY A C 1
ATOM 707 O O . GLY A 1 92 ? 25.134 -4.469 -41.014 1.00 50.09 92 GLY A O 1
#

pLDDT: mean 86.7, std 10.95, range [50.09, 98.0]

Nearest PDB structures (foldseek):
  8qb7-assembly1_A  TM=7.159E-01  e=2.156E+00  Saccharomyces cerevisiae
  6b87-assembly1_A-2  TM=6.422E-01  e=7.766E+00  synthetic construct

Radius of gyration: 22.0 Å; Cα contacts (8 Å, |Δi|>4): 54; chains: 1; bounding box: 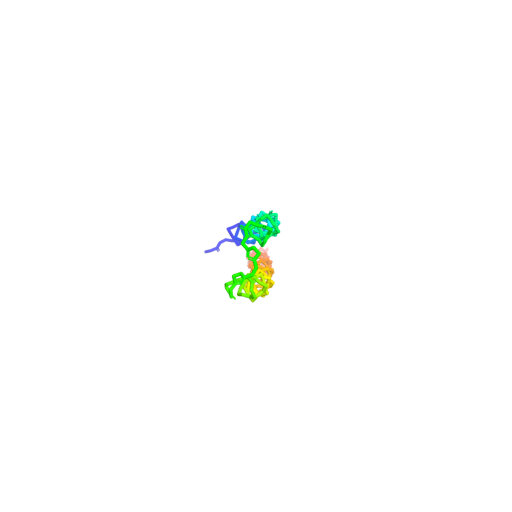48×13×67 Å

Mean predicted aligned error: 7.27 Å

InterPro domains:
  IPR036689 ESAT-6-like superfamily [SSF140453] (2-91)

Foldseek 3Di:
DALVVLLVLLVVLVVVLVVLVVVLVVLVVVLVVVLVVDPPDPCNVVSVVVNVVSVVVSVVSNVVSNVSSVVSNVVSVVRVVVVVVVVVVVVD

Secondary structure (DSSP, 8-state):
--HHHHHHHHHHHHHHHHHHHHHHHHHHHHHHHHHHHSTT-TTHHHHHHHHHHHHHHHHHHHHHHHHHHHHHHHHHHHHHHHHHHHHHHHH-

Sequence (92 aa):
MTPSWLRQRADACDETAVAVNALRGAADDTFDPLRRAAPGWAFAGSVDDMRSRWDGLNDLLHRRLAEGAE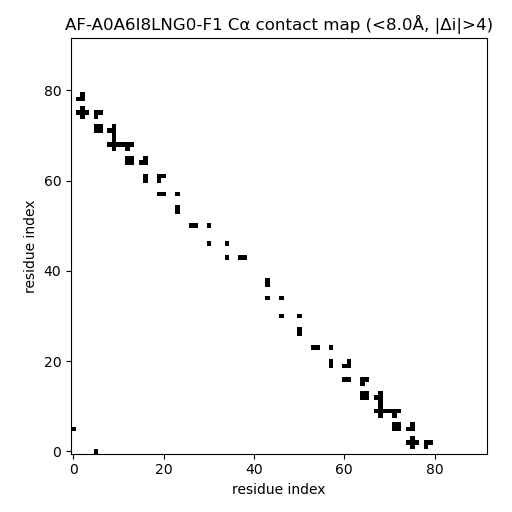NFRLSADAYTETDAAGGERIRG